Protein AF-C2EJN8-F1 (afdb_monomer)

Sequence (140 aa):
MGIMLAGAILGSKRGFLSVIIFLLLVAVGLPLMTGGRGGVAVFVGATAGYIYAYPFAAALIGYGLKKFSHSNFWLELLIVWVVGVIFIDVLGTIGLTAIAHMPFMKALISNLVFIPGDTIKALVVVLIYRRLKKMNIVEA

Solvent-accessible surface area (backbo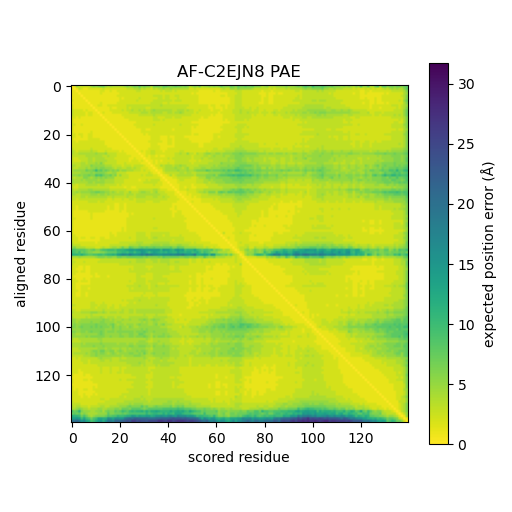ne atoms only — not comparable to full-atom values): 6907 Å² total; per-residue (Å²): 96,70,50,52,40,35,0,56,55,55,25,27,69,54,9,21,49,51,42,47,54,53,49,51,46,22,43,78,44,41,53,76,42,86,92,59,38,43,23,58,66,55,67,72,37,51,60,18,22,35,61,69,30,39,31,57,31,5,22,50,26,10,43,46,48,41,78,48,57,90,57,57,72,66,59,51,36,48,44,36,36,47,32,60,38,53,50,26,50,51,38,21,28,53,22,24,29,73,64,59,68,36,56,62,71,58,34,51,59,61,48,58,72,47,48,66,61,45,49,53,40,28,52,52,43,45,55,50,42,53,52,38,42,75,68,68,73,34,88,104

Radius of gyration: 15.3 Å; Cα contacts (8 Å, |Δi|>4): 215; chains: 1; bounding box: 42×26×40 Å

pLDDT: mean 94.16, std 5.6, range [55.5, 98.3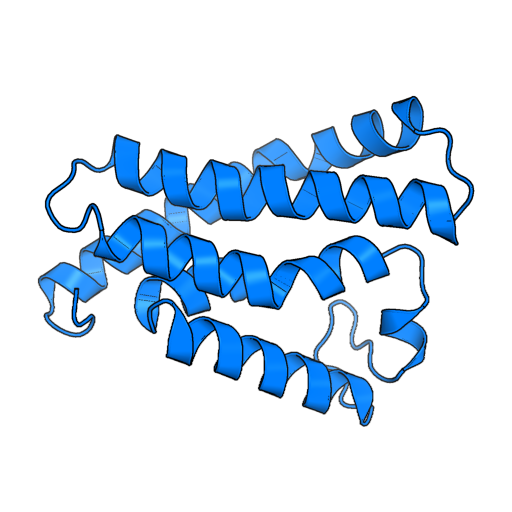8]

Mean predicted aligned error: 3.39 Å

Structure (mmCIF, N/CA/C/O backbone):
data_AF-C2EJN8-F1
#
_entry.id   AF-C2EJN8-F1
#
loop_
_atom_site.group_PDB
_atom_site.id
_atom_site.type_symbol
_atom_site.label_atom_id
_atom_site.label_alt_id
_atom_site.label_comp_id
_atom_site.label_asym_id
_atom_site.label_entity_id
_atom_site.label_seq_id
_atom_site.pdbx_PDB_ins_code
_atom_site.Cartn_x
_atom_site.Cartn_y
_atom_site.Cartn_z
_atom_site.occupancy
_atom_site.B_iso_or_equiv
_atom_site.auth_seq_id
_atom_site.auth_comp_id
_atom_site.auth_asym_id
_atom_site.auth_atom_id
_atom_site.pdbx_PDB_model_num
ATOM 1 N N . MET A 1 1 ? -4.331 4.325 -2.285 1.00 89.31 1 MET A N 1
ATOM 2 C CA . MET A 1 1 ? -5.694 4.438 -1.705 1.00 89.31 1 MET A CA 1
ATOM 3 C C . MET A 1 1 ? -6.402 3.093 -1.683 1.00 89.31 1 MET A C 1
ATOM 5 O O . MET A 1 1 ? -6.570 2.574 -0.593 1.00 89.31 1 MET A O 1
ATOM 9 N N . GLY A 1 2 ? -6.762 2.500 -2.832 1.00 94.00 2 GLY A N 1
ATOM 10 C CA . GLY A 1 2 ? -7.549 1.252 -2.871 1.00 94.00 2 GLY A CA 1
ATOM 11 C C . GLY A 1 2 ? -6.965 0.105 -2.038 1.00 94.00 2 GLY A C 1
ATOM 12 O O . GLY A 1 2 ? -7.670 -0.473 -1.224 1.00 94.00 2 GLY A O 1
ATOM 13 N N . ILE A 1 3 ? -5.656 -0.142 -2.148 1.00 97.31 3 ILE A N 1
ATOM 14 C CA . ILE A 1 3 ? -4.956 -1.185 -1.375 1.00 97.31 3 ILE A CA 1
ATOM 15 C C . ILE A 1 3 ? -5.018 -0.932 0.140 1.00 97.31 3 ILE A C 1
ATOM 17 O O . ILE A 1 3 ? -5.337 -1.831 0.915 1.00 97.31 3 ILE A O 1
ATOM 21 N N . MET A 1 4 ? -4.771 0.312 0.562 1.00 98.00 4 MET A N 1
ATOM 22 C CA . MET A 1 4 ? -4.850 0.715 1.970 1.00 98.00 4 MET A CA 1
ATOM 23 C C . MET A 1 4 ? -6.274 0.551 2.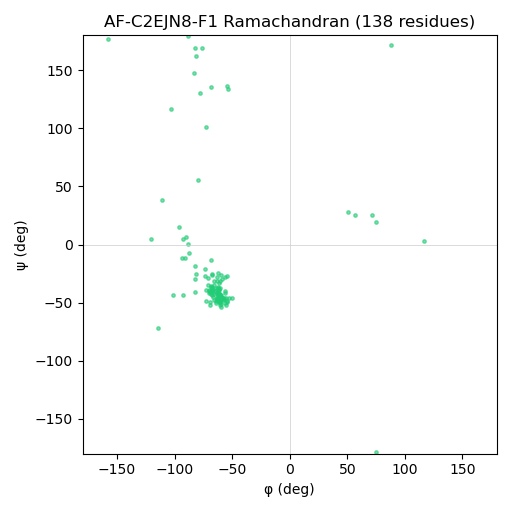523 1.00 98.00 4 MET A C 1
ATOM 25 O O . MET A 1 4 ? -6.450 0.036 3.623 1.00 98.00 4 MET A O 1
ATOM 29 N N . LEU A 1 5 ? -7.291 0.947 1.746 1.00 97.38 5 LEU A N 1
ATOM 30 C CA . LEU A 1 5 ? -8.703 0.796 2.111 1.00 97.38 5 LEU A CA 1
ATOM 31 C C . LEU A 1 5 ? -9.126 -0.673 2.172 1.00 97.38 5 LEU A C 1
ATOM 33 O O . LEU A 1 5 ? -9.834 -1.049 3.099 1.00 97.38 5 LEU A O 1
ATOM 37 N N . ALA A 1 6 ? -8.674 -1.508 1.234 1.00 97.31 6 ALA A N 1
ATOM 38 C CA . ALA A 1 6 ? -8.967 -2.938 1.243 1.00 97.31 6 ALA A CA 1
ATOM 39 C C . ALA A 1 6 ? -8.483 -3.587 2.546 1.00 97.31 6 ALA A C 1
ATOM 41 O O . ALA A 1 6 ? -9.243 -4.305 3.191 1.00 97.31 6 ALA A O 1
ATOM 42 N N . GLY A 1 7 ? -7.257 -3.273 2.977 1.00 96.81 7 GLY A N 1
ATOM 43 C CA . GLY A 1 7 ? -6.741 -3.715 4.272 1.00 96.81 7 GLY A CA 1
ATOM 44 C C . GLY A 1 7 ? -7.529 -3.152 5.455 1.00 96.81 7 GLY A C 1
ATOM 45 O O . GLY A 1 7 ? -7.914 -3.901 6.350 1.00 96.81 7 GLY A O 1
ATOM 46 N N . ALA A 1 8 ? -7.800 -1.844 5.450 1.00 96.31 8 ALA A N 1
ATOM 47 C CA . ALA A 1 8 ? -8.453 -1.166 6.567 1.00 96.31 8 ALA A CA 1
ATOM 48 C C . ALA A 1 8 ? -9.921 -1.570 6.772 1.00 96.31 8 ALA A C 1
ATOM 50 O O . ALA A 1 8 ? -10.374 -1.657 7.907 1.00 96.31 8 ALA A O 1
ATOM 51 N N . ILE A 1 9 ? -10.667 -1.815 5.692 1.00 95.75 9 ILE A N 1
ATOM 52 C CA . ILE A 1 9 ? -12.113 -2.078 5.742 1.00 95.75 9 ILE A CA 1
ATOM 53 C C . ILE A 1 9 ? -12.403 -3.577 5.824 1.00 95.75 9 ILE A C 1
ATOM 55 O O . ILE A 1 9 ? -13.270 -3.993 6.585 1.00 95.75 9 ILE A O 1
ATOM 59 N N . LEU A 1 10 ? -11.700 -4.399 5.039 1.00 95.25 10 LEU A N 1
ATOM 60 C CA . LEU A 1 10 ? -11.988 -5.834 4.947 1.00 95.25 10 LEU A CA 1
ATOM 61 C C . LEU A 1 10 ? -11.180 -6.659 5.963 1.00 95.25 10 LEU A C 1
ATOM 63 O O . LEU A 1 10 ? -11.445 -7.848 6.155 1.00 95.25 10 LEU A O 1
ATOM 67 N N . GLY A 1 11 ? -10.184 -6.049 6.608 1.00 94.62 11 GLY A N 1
ATOM 68 C CA . GLY A 1 11 ? -9.252 -6.724 7.503 1.00 94.62 11 GLY A CA 1
ATOM 69 C C . GLY A 1 11 ? -8.207 -7.559 6.756 1.00 94.62 11 GLY A C 1
ATOM 70 O O . GLY A 1 11 ? -8.168 -7.616 5.528 1.00 94.62 11 GLY A O 1
ATOM 71 N N . SER A 1 12 ? -7.338 -8.237 7.512 1.00 94.75 12 SER A N 1
ATOM 72 C CA . SER A 1 12 ? -6.120 -8.856 6.965 1.00 94.75 12 SER A CA 1
ATOM 73 C C . SER A 1 12 ? -6.392 -9.908 5.875 1.00 94.75 12 SER A C 1
ATOM 75 O O . SER A 1 12 ? -5.894 -9.791 4.756 1.00 94.75 12 SER A O 1
ATOM 77 N N . LYS A 1 13 ? -7.234 -10.913 6.167 1.00 96.00 13 LYS A N 1
ATOM 78 C CA . LYS A 1 13 ? -7.488 -12.037 5.245 1.00 96.00 13 LYS A CA 1
ATOM 79 C C . LYS A 1 13 ? -8.273 -11.609 4.004 1.00 96.00 13 LYS A C 1
ATOM 81 O O . LYS A 1 13 ? -7.858 -11.890 2.884 1.00 96.00 13 LYS A O 1
ATOM 86 N N . ARG A 1 14 ? -9.411 -10.930 4.194 1.00 96.75 14 ARG A N 1
ATOM 87 C CA . ARG A 1 14 ? -10.277 -10.517 3.077 1.00 96.75 14 ARG A CA 1
ATOM 88 C C . ARG A 1 14 ? -9.633 -9.396 2.258 1.00 96.75 14 ARG A C 1
ATOM 90 O O . ARG A 1 14 ? -9.768 -9.406 1.039 1.00 96.75 14 ARG A O 1
ATOM 97 N N . GLY A 1 15 ? -8.886 -8.489 2.892 1.00 97.25 15 GLY A N 1
ATOM 98 C CA . GLY A 1 15 ? -8.092 -7.468 2.209 1.00 97.25 15 GLY A CA 1
ATOM 99 C C . GLY A 1 15 ? -7.026 -8.084 1.302 1.00 97.25 15 GLY A C 1
ATOM 100 O O . GLY A 1 15 ? -6.987 -7.764 0.117 1.00 97.25 15 GLY A O 1
ATOM 101 N N . PHE A 1 16 ? -6.233 -9.032 1.817 1.00 98.06 16 PHE A N 1
ATOM 102 C CA . PHE A 1 16 ? -5.248 -9.776 1.021 1.00 98.06 16 PHE A CA 1
ATOM 103 C C . PHE A 1 16 ? -5.890 -10.460 -0.192 1.00 98.06 16 PHE A C 1
ATOM 105 O O . PHE A 1 16 ? -5.464 -10.236 -1.323 1.00 98.06 16 PHE A O 1
ATOM 112 N N . LEU A 1 17 ? -6.956 -11.240 0.026 1.00 98.12 17 LEU A N 1
ATOM 113 C CA . LEU A 1 17 ? -7.643 -11.962 -1.051 1.00 98.12 17 LEU A CA 1
ATOM 114 C C . LEU A 1 17 ? -8.250 -11.018 -2.094 1.00 98.12 17 LEU A C 1
ATOM 116 O O . LEU A 1 17 ? -8.146 -11.290 -3.286 1.00 98.12 17 LEU A O 1
ATOM 120 N N . SER A 1 18 ? -8.826 -9.891 -1.671 1.00 98.06 18 SER A N 1
ATOM 121 C CA . SER A 1 18 ? -9.396 -8.899 -2.593 1.00 98.06 18 SER A CA 1
ATOM 122 C C . SER A 1 18 ? -8.329 -8.308 -3.510 1.00 98.06 18 SER A C 1
ATOM 124 O O . SER A 1 18 ? -8.556 -8.157 -4.709 1.00 98.06 18 SER A O 1
ATOM 126 N N . VAL A 1 19 ? -7.144 -8.017 -2.965 1.00 98.25 19 VAL A N 1
ATOM 127 C CA . VAL A 1 19 ? -6.024 -7.515 -3.766 1.00 98.25 19 VAL A CA 1
ATOM 128 C C . VAL A 1 19 ? -5.465 -8.603 -4.683 1.00 98.25 19 VAL A C 1
ATOM 130 O O . VAL A 1 19 ? -5.168 -8.308 -5.835 1.00 98.25 19 VAL A O 1
ATOM 133 N N . ILE A 1 20 ? -5.371 -9.859 -4.234 1.00 98.25 20 ILE A N 1
ATOM 134 C CA . ILE A 1 20 ? -4.971 -10.975 -5.108 1.00 98.25 20 ILE A CA 1
ATOM 135 C C . ILE A 1 20 ? -5.942 -11.128 -6.279 1.00 98.25 20 ILE A C 1
ATOM 137 O O . ILE A 1 20 ? -5.497 -11.198 -7.419 1.00 98.25 20 ILE A O 1
ATOM 141 N N . ILE A 1 21 ? -7.254 -11.118 -6.028 1.00 98.12 21 ILE A N 1
ATOM 142 C CA . ILE A 1 21 ? -8.268 -11.195 -7.088 1.00 98.12 21 ILE A CA 1
ATOM 143 C C . ILE A 1 21 ? -8.110 -10.022 -8.060 1.00 98.12 21 ILE A C 1
ATOM 145 O O . ILE A 1 21 ? -8.076 -10.234 -9.269 1.00 98.12 21 ILE A O 1
ATOM 149 N N . PHE A 1 22 ? -7.937 -8.799 -7.550 1.00 98.00 22 PHE A N 1
ATOM 150 C CA . PHE A 1 22 ? -7.655 -7.627 -8.379 1.00 98.00 22 PHE A CA 1
ATOM 151 C C . PHE A 1 22 ? -6.423 -7.834 -9.277 1.00 98.00 22 PHE A C 1
ATOM 153 O O . PHE A 1 22 ? -6.488 -7.570 -10.476 1.00 98.00 22 PHE A O 1
ATOM 160 N N . LEU A 1 23 ? -5.321 -8.356 -8.735 1.00 97.44 23 LEU A N 1
ATOM 161 C CA . LEU A 1 23 ? -4.109 -8.616 -9.512 1.00 97.44 23 LEU A CA 1
ATOM 162 C C . LEU A 1 23 ? -4.288 -9.749 -10.530 1.00 97.44 23 LEU A C 1
ATOM 164 O O . LEU A 1 23 ? -3.772 -9.641 -11.637 1.00 97.44 23 LEU A O 1
ATOM 168 N N . LEU A 1 24 ? -5.050 -10.797 -10.216 1.00 97.81 24 LEU A N 1
ATOM 169 C CA . LEU A 1 24 ? -5.374 -11.854 -11.180 1.00 97.81 24 LEU A CA 1
ATOM 170 C C . LEU A 1 24 ? -6.193 -11.309 -12.356 1.00 97.81 24 LEU A C 1
ATOM 172 O O . LEU A 1 24 ? -5.903 -11.628 -13.506 1.00 97.81 24 LEU A O 1
ATOM 176 N N . LEU A 1 25 ? -7.162 -10.432 -12.086 1.00 97.62 25 LEU A N 1
ATOM 177 C CA . LEU A 1 25 ? -7.939 -9.748 -13.123 1.00 97.62 25 LEU A CA 1
ATOM 178 C C . LEU A 1 25 ? -7.042 -8.888 -14.026 1.00 97.62 25 LEU A C 1
ATOM 180 O O . LEU A 1 25 ? -7.166 -8.941 -15.251 1.00 97.62 25 LEU A O 1
ATOM 184 N N . VAL A 1 26 ? -6.092 -8.154 -13.436 1.00 97.19 26 VAL A N 1
ATOM 185 C CA . VAL A 1 26 ? -5.062 -7.426 -14.194 1.00 97.19 26 VAL A CA 1
ATOM 186 C C . VAL A 1 26 ? -4.227 -8.395 -15.032 1.00 97.19 26 VAL A C 1
ATOM 188 O O . VAL A 1 26 ? -4.016 -8.132 -16.212 1.00 97.19 26 VAL A O 1
ATOM 191 N N . ALA A 1 27 ? -3.781 -9.523 -14.473 1.00 96.38 27 ALA A N 1
ATOM 192 C CA . ALA A 1 27 ? -2.932 -10.496 -15.164 1.00 96.38 27 ALA A CA 1
ATOM 193 C C . ALA A 1 27 ? -3.610 -11.121 -16.395 1.00 96.38 27 ALA A C 1
ATOM 195 O O . ALA A 1 27 ? -2.949 -11.298 -17.417 1.00 96.38 27 ALA A O 1
ATOM 196 N N . VAL A 1 28 ? -4.923 -11.372 -16.328 1.00 97.06 28 VAL A N 1
ATOM 197 C CA . VAL A 1 28 ? -5.739 -11.872 -17.455 1.00 97.06 28 VAL A CA 1
ATOM 198 C C . VAL A 1 28 ? -5.903 -10.828 -18.572 1.00 97.06 28 VAL A C 1
ATOM 200 O O . VAL A 1 28 ? -6.285 -11.173 -19.686 1.00 97.06 28 VAL A O 1
ATOM 203 N N . GLY A 1 29 ? -5.556 -9.561 -18.323 1.00 94.62 29 GLY A N 1
ATOM 204 C CA . GLY A 1 29 ? -5.526 -8.515 -19.349 1.00 94.62 29 GLY A CA 1
ATOM 205 C C . GLY A 1 29 ? -6.508 -7.374 -19.126 1.00 94.62 29 GLY A C 1
ATOM 206 O O . GLY A 1 29 ? -6.571 -6.473 -19.960 1.00 94.62 29 GLY A O 1
ATOM 207 N N . LEU A 1 30 ? -7.263 -7.368 -18.021 1.00 96.00 30 LEU A N 1
ATOM 208 C CA . LEU A 1 30 ? -8.211 -6.286 -17.768 1.00 96.00 30 LEU A CA 1
ATOM 209 C C . LEU A 1 30 ? -7.468 -4.965 -17.488 1.00 96.00 30 LEU A C 1
ATOM 211 O O . LEU A 1 30 ? -6.514 -4.956 -16.701 1.00 96.00 30 LEU A O 1
ATOM 215 N N . PRO A 1 31 ? -7.905 -3.838 -18.084 1.00 94.81 31 PRO A N 1
ATOM 216 C CA . PRO A 1 31 ? -7.224 -2.545 -18.002 1.00 94.81 31 PRO A CA 1
ATOM 217 C C . PRO A 1 31 ? -7.508 -1.820 -16.672 1.00 94.81 31 PRO A C 1
ATOM 219 O O . PRO A 1 31 ? -8.009 -0.698 -16.652 1.00 94.81 31 PRO A O 1
ATOM 222 N N . LEU A 1 32 ? -7.233 -2.477 -15.541 1.00 94.62 32 LEU A N 1
ATOM 223 C CA . LEU A 1 32 ? -7.564 -1.981 -14.197 1.00 94.62 32 LEU A CA 1
ATOM 224 C C . LEU A 1 32 ? -6.420 -1.204 -13.531 1.00 94.62 32 LEU A C 1
ATOM 226 O O . LEU A 1 32 ? -6.628 -0.571 -12.494 1.00 94.62 32 LEU A O 1
ATOM 230 N N . MET A 1 33 ? -5.210 -1.253 -14.094 1.00 93.06 33 MET A N 1
ATOM 231 C CA . MET A 1 33 ? -4.087 -0.457 -13.602 1.00 93.06 33 MET A CA 1
ATOM 232 C C . MET A 1 33 ? -4.155 0.974 -14.137 1.00 93.06 33 MET A C 1
ATOM 234 O O . MET A 1 33 ? -4.838 1.280 -15.118 1.00 93.06 33 MET A O 1
ATOM 238 N N . THR A 1 34 ? -3.415 1.874 -13.492 1.00 88.56 34 THR A N 1
ATOM 239 C CA . THR A 1 34 ? -3.341 3.282 -13.890 1.00 88.56 34 THR A CA 1
ATOM 240 C C . THR A 1 34 ? -2.937 3.432 -15.360 1.00 88.56 34 THR A C 1
ATOM 242 O O . THR A 1 34 ? -2.050 2.737 -15.860 1.00 88.56 34 THR A O 1
ATOM 245 N N . GLY A 1 35 ? -3.622 4.336 -16.066 1.00 90.06 35 GLY A N 1
ATOM 246 C CA . GLY A 1 35 ? -3.433 4.536 -17.505 1.00 90.06 35 GLY A CA 1
ATOM 247 C C . GLY A 1 35 ? -4.044 3.440 -18.386 1.00 90.06 35 GLY A C 1
ATOM 248 O O . GLY A 1 35 ? -3.621 3.296 -19.526 1.00 90.06 35 GLY A O 1
ATOM 249 N N . GLY A 1 36 ? -4.993 2.649 -17.868 1.00 90.56 36 GLY A N 1
ATOM 250 C CA . GLY A 1 36 ? -5.672 1.597 -18.635 1.00 90.56 36 GLY A CA 1
ATOM 251 C C . GLY A 1 36 ? -4.778 0.393 -18.935 1.00 90.56 36 GLY A C 1
ATOM 252 O O . GLY A 1 36 ? -4.978 -0.303 -19.926 1.00 90.56 36 GLY A O 1
ATOM 253 N N . ARG A 1 37 ? -3.756 0.160 -18.105 1.00 91.12 37 ARG A N 1
ATOM 254 C CA . ARG A 1 37 ? -2.795 -0.931 -18.301 1.00 91.12 37 ARG A CA 1
ATOM 255 C C . ARG A 1 37 ? -3.343 -2.247 -17.743 1.00 91.12 37 ARG A C 1
ATOM 257 O O . ARG A 1 37 ? -4.039 -2.266 -16.728 1.00 91.12 37 ARG A O 1
ATOM 264 N N . GLY A 1 38 ? -2.974 -3.346 -18.388 1.00 92.50 38 GLY A N 1
ATOM 265 C CA . GLY A 1 38 ? -3.319 -4.708 -17.996 1.00 92.50 38 GLY A CA 1
ATOM 266 C C . GLY A 1 38 ? -2.334 -5.719 -18.582 1.00 92.50 38 GLY A C 1
ATOM 267 O O . GLY A 1 38 ? -1.426 -5.357 -19.333 1.00 92.50 38 GLY A O 1
ATOM 268 N N . GLY A 1 39 ? -2.520 -6.984 -18.229 1.00 94.75 39 GLY A N 1
ATOM 269 C CA . GLY A 1 39 ? -1.742 -8.118 -18.713 1.00 94.75 39 GLY A CA 1
ATOM 270 C C . GLY A 1 39 ? -0.482 -8.409 -17.900 1.00 94.75 39 GLY A C 1
ATOM 271 O O . GLY A 1 39 ? -0.050 -7.638 -17.038 1.00 94.75 39 GLY A O 1
ATOM 272 N N . VAL A 1 40 ? 0.142 -9.543 -18.218 1.00 94.06 40 VAL A N 1
ATOM 273 C CA . VAL A 1 40 ? 1.337 -10.062 -17.530 1.00 94.06 40 VAL A CA 1
ATOM 274 C C . VAL A 1 40 ? 2.518 -9.084 -17.588 1.00 94.06 40 VAL A C 1
ATOM 276 O O . VAL A 1 40 ? 3.297 -9.002 -16.643 1.00 94.06 40 VAL A O 1
ATOM 279 N N . ALA A 1 41 ? 2.612 -8.265 -18.641 1.00 91.56 41 ALA A N 1
ATOM 280 C CA . ALA A 1 41 ? 3.666 -7.260 -18.799 1.00 91.56 41 ALA A CA 1
ATOM 281 C C . ALA A 1 41 ? 3.753 -6.270 -17.619 1.00 91.56 41 ALA A C 1
ATOM 283 O O . ALA A 1 41 ? 4.828 -5.759 -17.307 1.00 91.56 41 ALA A O 1
ATOM 284 N N . VAL A 1 42 ? 2.638 -6.012 -16.927 1.00 92.81 42 VAL A N 1
ATOM 285 C CA . VAL A 1 42 ? 2.601 -5.113 -15.764 1.00 92.81 42 VAL A CA 1
ATOM 286 C C . VAL A 1 42 ? 3.375 -5.693 -14.566 1.00 92.81 42 VAL A C 1
ATOM 288 O O . VAL A 1 42 ? 3.934 -4.938 -13.773 1.00 92.81 42 VAL A O 1
ATOM 291 N N . PHE A 1 43 ? 3.491 -7.019 -14.483 1.00 94.25 43 PHE A N 1
ATOM 292 C CA . PHE A 1 43 ? 4.153 -7.755 -13.399 1.00 94.25 43 PHE A CA 1
ATOM 293 C C . PHE A 1 43 ? 5.660 -7.956 -13.600 1.00 94.25 43 PHE A C 1
ATOM 295 O O . PHE A 1 43 ? 6.346 -8.426 -12.694 1.00 94.25 43 PHE A O 1
ATOM 302 N N . VAL A 1 44 ? 6.186 -7.597 -14.770 1.00 92.88 44 VAL A N 1
ATOM 303 C CA . VAL A 1 44 ? 7.617 -7.717 -15.104 1.00 92.88 44 VAL A CA 1
ATOM 304 C C . VAL A 1 44 ? 8.258 -6.371 -15.454 1.00 92.88 44 VAL A C 1
ATOM 306 O O . VAL A 1 44 ? 9.421 -6.316 -15.835 1.00 92.88 44 VAL A O 1
ATOM 309 N N . GLY A 1 45 ? 7.509 -5.271 -15.331 1.00 90.56 45 GLY A N 1
ATOM 310 C CA . GLY A 1 45 ? 8.007 -3.918 -15.578 1.00 90.56 45 GLY A CA 1
ATOM 311 C C . GLY A 1 45 ? 8.632 -3.253 -14.347 1.00 90.56 45 GLY A C 1
ATOM 312 O O . GLY A 1 45 ? 8.608 -3.783 -13.240 1.00 90.56 45 GLY A O 1
ATOM 313 N N . ALA A 1 46 ? 9.115 -2.021 -14.526 1.00 89.31 46 ALA A N 1
ATOM 314 C CA . ALA A 1 46 ? 9.738 -1.212 -13.469 1.00 89.31 46 ALA A CA 1
ATOM 315 C C . ALA A 1 46 ? 8.857 -1.033 -12.209 1.00 89.31 46 ALA A C 1
ATOM 317 O O . ALA A 1 46 ? 9.364 -0.870 -11.104 1.00 89.31 46 ALA A O 1
ATOM 318 N N . THR A 1 47 ? 7.530 -1.098 -12.359 1.00 90.88 47 THR A N 1
ATOM 319 C CA . THR A 1 47 ? 6.560 -0.953 -11.262 1.00 90.88 47 THR A CA 1
ATOM 320 C C . THR A 1 47 ? 6.216 -2.265 -10.551 1.00 90.88 47 THR A C 1
ATOM 322 O O . THR A 1 47 ? 5.398 -2.261 -9.631 1.00 90.88 47 THR A O 1
ATOM 325 N N . ALA A 1 48 ? 6.799 -3.395 -10.960 1.00 93.50 48 ALA A N 1
ATOM 326 C CA . ALA A 1 48 ? 6.436 -4.711 -10.441 1.00 93.50 48 ALA A CA 1
ATOM 327 C C . ALA A 1 48 ? 6.660 -4.839 -8.926 1.00 93.50 48 ALA A C 1
ATOM 329 O O . ALA A 1 48 ? 5.823 -5.414 -8.235 1.00 93.50 48 ALA A O 1
ATOM 330 N N . GLY A 1 49 ? 7.729 -4.233 -8.392 1.00 94.12 49 GLY A N 1
ATOM 331 C CA . GLY A 1 49 ? 8.020 -4.247 -6.952 1.00 94.12 49 GLY A CA 1
ATOM 332 C C . GLY A 1 49 ? 6.871 -3.703 -6.095 1.00 94.12 49 GLY A C 1
ATOM 333 O O . GLY A 1 49 ? 6.503 -4.313 -5.093 1.00 94.12 49 GLY A O 1
ATOM 334 N N . TYR A 1 50 ? 6.228 -2.617 -6.536 1.00 95.69 50 TYR A N 1
ATOM 335 C CA . TYR A 1 50 ? 5.058 -2.050 -5.856 1.00 95.69 50 TYR A CA 1
ATOM 336 C C . TYR A 1 50 ? 3.859 -2.996 -5.951 1.00 95.69 50 TYR A C 1
ATOM 338 O O . TYR A 1 50 ? 3.168 -3.232 -4.966 1.00 95.69 50 TYR A O 1
ATOM 346 N N . ILE A 1 51 ? 3.628 -3.571 -7.133 1.00 96.44 51 ILE A N 1
ATOM 347 C CA . ILE A 1 51 ? 2.492 -4.460 -7.398 1.00 96.44 51 ILE A CA 1
ATOM 348 C C . ILE A 1 51 ? 2.553 -5.703 -6.509 1.00 96.44 51 ILE A C 1
ATOM 350 O O . ILE A 1 51 ? 1.555 -6.067 -5.888 1.00 96.44 51 ILE A O 1
ATOM 354 N N . TYR A 1 52 ? 3.730 -6.317 -6.393 1.00 96.75 52 TYR A N 1
ATOM 355 C CA . TYR A 1 52 ? 3.930 -7.469 -5.519 1.00 96.75 52 TYR A CA 1
ATOM 356 C C . TYR A 1 52 ? 3.810 -7.116 -4.032 1.00 96.75 52 TYR A C 1
ATOM 358 O O . TYR A 1 52 ? 3.427 -7.974 -3.241 1.00 96.75 52 TYR A O 1
ATOM 366 N N . ALA A 1 53 ? 4.061 -5.862 -3.642 1.00 97.75 53 ALA A N 1
ATOM 367 C CA . ALA A 1 53 ? 3.856 -5.397 -2.271 1.00 97.75 53 ALA A CA 1
ATOM 368 C C . ALA A 1 53 ? 2.372 -5.277 -1.888 1.00 97.75 53 ALA A C 1
ATOM 370 O O . ALA A 1 53 ? 2.027 -5.423 -0.713 1.00 97.75 53 ALA A O 1
ATOM 371 N N . TYR A 1 54 ? 1.480 -5.011 -2.850 1.00 98.00 54 TYR A N 1
ATOM 372 C CA . TYR A 1 54 ? 0.092 -4.635 -2.568 1.00 98.00 54 TYR A CA 1
ATOM 373 C C . TYR A 1 54 ? -0.700 -5.650 -1.728 1.00 98.00 54 TYR A C 1
ATOM 375 O O . TYR A 1 54 ? -1.337 -5.219 -0.760 1.00 98.00 54 TYR A O 1
ATOM 383 N N . PRO A 1 55 ? -0.685 -6.969 -2.014 1.00 98.25 55 PRO A N 1
ATOM 384 C CA . PRO A 1 55 ? -1.442 -7.930 -1.212 1.00 98.25 55 PRO A CA 1
ATOM 385 C C . PRO A 1 55 ? -0.977 -7.945 0.244 1.00 98.25 55 PRO A C 1
ATOM 387 O O . PRO A 1 55 ? -1.793 -7.899 1.167 1.00 98.25 55 PRO A O 1
ATOM 390 N N . PHE A 1 56 ? 0.341 -7.946 0.454 1.00 98.38 56 PHE A N 1
ATOM 391 C CA . PHE A 1 56 ? 0.942 -7.958 1.785 1.00 98.38 56 PHE A CA 1
ATOM 392 C C . PHE A 1 56 ? 0.673 -6.660 2.538 1.00 98.38 56 PHE A C 1
ATOM 394 O O . PHE A 1 56 ? 0.344 -6.707 3.720 1.00 98.38 56 PHE A O 1
ATOM 401 N N . ALA A 1 57 ? 0.720 -5.514 1.856 1.00 98.31 57 ALA A N 1
ATOM 402 C CA . ALA A 1 57 ? 0.381 -4.231 2.456 1.00 98.31 57 ALA A CA 1
ATOM 403 C C . ALA A 1 57 ? -1.072 -4.211 2.959 1.00 98.31 57 ALA A C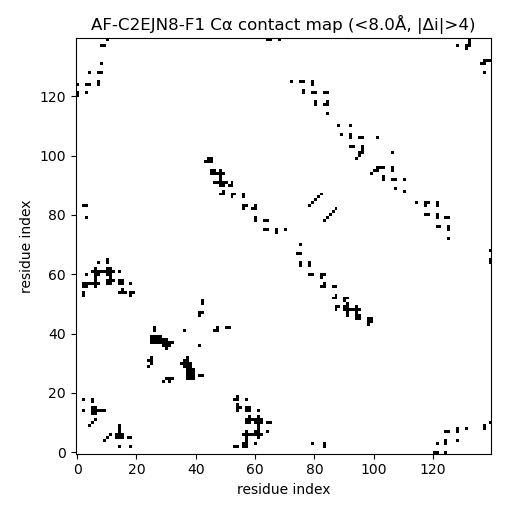 1
ATOM 405 O O . ALA A 1 57 ? -1.325 -3.814 4.095 1.00 98.31 57 ALA A O 1
ATOM 406 N N . ALA A 1 58 ? -2.027 -4.714 2.168 1.00 98.38 58 ALA A N 1
ATOM 407 C CA . ALA A 1 58 ? -3.417 -4.837 2.609 1.00 98.38 58 ALA A CA 1
ATOM 408 C C . ALA A 1 58 ? -3.555 -5.770 3.828 1.00 98.38 58 ALA A C 1
ATOM 410 O O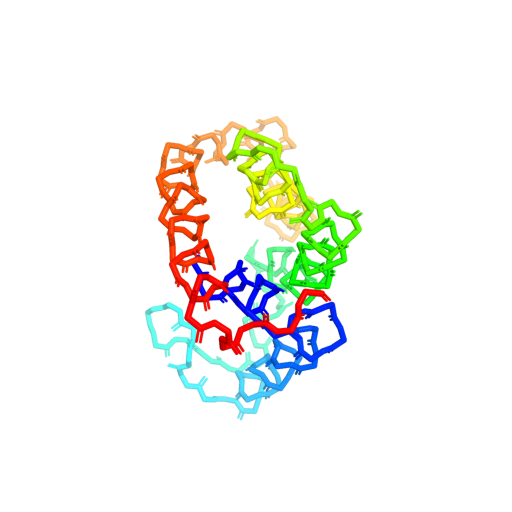 . ALA A 1 58 ? -4.224 -5.421 4.804 1.00 98.38 58 ALA A O 1
ATOM 411 N N . ALA A 1 59 ? -2.878 -6.922 3.814 1.00 98.06 59 ALA A N 1
ATOM 412 C CA . ALA A 1 59 ? -2.878 -7.859 4.937 1.00 98.06 59 ALA A CA 1
ATOM 413 C C . ALA A 1 59 ? -2.315 -7.235 6.226 1.00 98.06 59 ALA A C 1
ATOM 415 O O . ALA A 1 59 ? -2.912 -7.388 7.295 1.00 98.06 59 ALA A O 1
ATOM 416 N N . LEU A 1 60 ? -1.180 -6.541 6.127 1.00 98.38 60 LEU A N 1
ATOM 417 C CA . LEU A 1 60 ? -0.472 -5.928 7.249 1.00 98.38 60 LEU A CA 1
ATOM 418 C C . LEU A 1 60 ? -1.236 -4.728 7.824 1.00 98.38 60 LEU A C 1
ATOM 420 O O . LEU A 1 60 ? -1.339 -4.618 9.045 1.00 98.38 60 LEU A O 1
ATOM 424 N N . ILE A 1 61 ? -1.840 -3.884 6.977 1.00 98.00 61 ILE A N 1
ATOM 425 C CA . ILE A 1 61 ? -2.716 -2.787 7.424 1.00 98.00 61 ILE A CA 1
ATOM 426 C C . ILE A 1 61 ? -3.899 -3.352 8.208 1.00 98.00 61 ILE A C 1
ATOM 428 O O . ILE A 1 61 ? -4.146 -2.935 9.338 1.00 98.00 61 ILE A O 1
ATOM 432 N N . GLY A 1 62 ? -4.602 -4.333 7.636 1.00 96.88 62 GLY A N 1
ATOM 433 C CA . GLY A 1 62 ? -5.758 -4.939 8.290 1.00 96.88 62 GLY A CA 1
ATOM 434 C C . GLY A 1 62 ? -5.397 -5.640 9.600 1.00 96.88 62 GLY A C 1
ATOM 435 O O . GLY A 1 62 ? -6.143 -5.556 10.570 1.00 96.88 62 GLY A O 1
ATOM 436 N N . TYR A 1 63 ? -4.238 -6.302 9.660 1.00 97.00 63 TYR A N 1
ATOM 437 C CA . TYR A 1 63 ? -3.740 -6.917 10.892 1.00 97.00 63 TYR A CA 1
ATOM 438 C C . TYR A 1 63 ? -3.410 -5.870 11.962 1.00 97.00 63 TYR A C 1
ATOM 440 O O . TYR A 1 63 ? -3.843 -6.007 13.106 1.00 97.00 63 TYR A O 1
ATOM 448 N N . GLY A 1 64 ? -2.682 -4.812 11.594 1.00 96.69 64 GLY A N 1
ATOM 449 C CA . GLY A 1 64 ? -2.308 -3.743 12.516 1.00 96.69 64 GLY A CA 1
ATOM 450 C C . GLY A 1 64 ? -3.529 -3.024 13.087 1.00 96.69 64 GLY A C 1
ATOM 451 O O . GLY A 1 64 ? -3.661 -2.914 14.303 1.00 96.69 64 GLY A O 1
ATOM 452 N N . LEU A 1 65 ? -4.464 -2.603 12.233 1.00 95.81 65 LEU A N 1
ATOM 453 C CA . LEU A 1 65 ? -5.667 -1.884 12.668 1.00 95.81 65 LEU A CA 1
ATOM 454 C C . LEU A 1 65 ? -6.608 -2.740 13.526 1.00 95.81 65 LEU A C 1
ATOM 456 O O . LEU A 1 65 ? -7.255 -2.207 14.426 1.00 95.81 65 LEU A O 1
ATOM 460 N N . LYS A 1 66 ? -6.649 -4.057 13.294 1.00 93.81 66 LYS A N 1
ATOM 461 C CA . LYS A 1 66 ? -7.364 -5.010 14.149 1.00 93.81 66 LYS A CA 1
ATOM 462 C C . LYS A 1 66 ? -6.695 -5.173 15.513 1.00 93.81 66 LYS A C 1
ATOM 464 O O . LYS A 1 66 ? -7.348 -5.065 16.546 1.00 93.81 66 LYS A O 1
ATOM 469 N N . LYS A 1 67 ? -5.380 -5.409 15.531 1.00 92.81 67 LYS A N 1
ATOM 470 C CA . LYS A 1 67 ? -4.615 -5.600 16.774 1.00 92.81 67 LYS A CA 1
ATOM 471 C C . LYS A 1 67 ? -4.668 -4.365 17.679 1.00 92.81 67 LYS A C 1
ATOM 473 O O . LYS A 1 67 ? -4.685 -4.500 18.897 1.00 92.81 67 LYS A O 1
ATOM 478 N N . PHE A 1 68 ? -4.725 -3.182 17.076 1.00 90.31 68 PHE A N 1
ATOM 479 C CA . PHE A 1 68 ? -4.759 -1.884 17.746 1.00 90.31 68 PHE A CA 1
ATOM 480 C C . PHE A 1 68 ? -6.122 -1.193 17.589 1.00 90.31 68 PHE A C 1
ATOM 482 O O . PHE A 1 68 ? -6.220 0.020 17.412 1.00 90.31 68 PHE A O 1
ATOM 489 N N . SER A 1 69 ? -7.204 -1.971 17.644 1.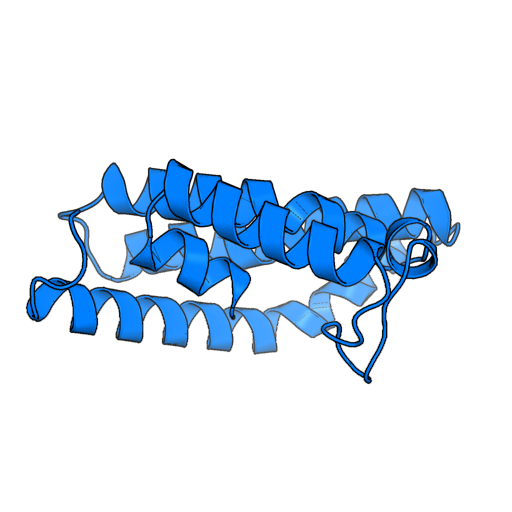00 80.00 69 SER A N 1
ATOM 490 C CA . SER A 1 69 ? -8.559 -1.500 17.351 1.00 80.00 69 SER A CA 1
ATOM 491 C C . SER A 1 69 ? -9.043 -0.367 18.269 1.00 80.00 69 SER A C 1
ATOM 493 O O . SER A 1 69 ? -9.807 0.488 17.825 1.00 80.00 69 SER A O 1
ATOM 495 N N . HIS A 1 70 ? -8.607 -0.307 19.525 1.00 80.81 70 HIS A N 1
ATOM 496 C CA . HIS A 1 70 ? -9.011 0.739 20.478 1.00 80.81 70 HIS A CA 1
ATOM 497 C C . HIS A 1 70 ? -8.015 1.903 20.576 1.00 80.81 70 HIS A C 1
ATOM 499 O O . HIS A 1 70 ? -8.059 2.689 21.521 1.00 80.81 70 HIS A O 1
ATOM 505 N N . SER A 1 71 ? -7.094 2.017 19.622 1.00 81.38 71 SER A N 1
ATOM 506 C CA . SER A 1 71 ? -6.034 3.016 19.668 1.00 81.38 71 SER A CA 1
ATOM 507 C C . SER A 1 71 ? -6.473 4.398 19.167 1.00 81.38 71 SER A C 1
ATOM 509 O O . SER A 1 71 ? -7.562 4.612 18.628 1.00 81.38 71 SER A O 1
ATOM 511 N N . ASN A 1 72 ? -5.619 5.394 19.401 1.00 93.12 72 ASN A N 1
ATOM 512 C CA . ASN A 1 72 ? -5.864 6.764 18.964 1.00 93.12 72 ASN A CA 1
ATOM 513 C C . ASN A 1 72 ? -5.623 6.934 17.450 1.00 93.12 72 ASN A C 1
ATOM 515 O O . ASN A 1 72 ? -5.087 6.060 16.771 1.00 93.12 72 ASN A O 1
ATOM 519 N N . PHE A 1 73 ? -6.038 8.089 16.923 1.00 95.25 73 PHE A N 1
ATOM 520 C CA . PHE A 1 73 ? -5.945 8.404 15.492 1.00 95.25 73 PHE A CA 1
ATOM 521 C C . PHE A 1 73 ? -4.516 8.287 14.966 1.00 95.25 73 PHE A C 1
ATOM 523 O O . PHE A 1 73 ? -4.287 7.772 13.876 1.00 95.25 73 PHE A O 1
ATOM 530 N N . TRP A 1 74 ? -3.559 8.738 15.772 1.00 96.12 74 TRP A N 1
ATOM 531 C CA . TRP A 1 74 ? -2.156 8.798 15.402 1.00 96.12 74 TRP A CA 1
ATOM 532 C C . TRP A 1 74 ? -1.529 7.420 15.220 1.00 96.12 74 TRP A C 1
ATOM 534 O O . TRP A 1 74 ? -0.767 7.239 14.277 1.00 96.12 74 TRP A O 1
ATOM 544 N N . LEU A 1 75 ? -1.875 6.436 16.057 1.00 96.38 75 LEU A N 1
ATOM 545 C CA . LEU A 1 75 ? -1.357 5.079 15.890 1.00 96.38 75 LEU A CA 1
ATOM 546 C C . LEU A 1 75 ? -1.940 4.402 14.643 1.00 96.38 75 LEU A C 1
ATOM 548 O O . LEU A 1 75 ? -1.208 3.752 13.903 1.00 96.38 75 LEU A O 1
ATOM 552 N N . GLU A 1 76 ? -3.234 4.584 14.368 1.00 96.75 76 GLU A N 1
ATOM 553 C CA . GLU A 1 76 ? -3.853 4.068 13.139 1.00 96.75 76 GLU A CA 1
ATOM 554 C C . GLU A 1 76 ? -3.227 4.693 11.889 1.00 96.75 76 GLU A C 1
ATOM 556 O O . GLU A 1 76 ? -2.909 3.983 10.934 1.00 96.75 76 GLU A O 1
ATOM 561 N N . LEU A 1 77 ? -2.992 6.010 11.917 1.00 97.94 77 LEU A N 1
ATOM 562 C CA . LEU A 1 77 ? -2.278 6.718 10.860 1.00 97.94 77 LEU A CA 1
ATOM 563 C C . LEU A 1 77 ? -0.862 6.198 10.692 1.00 97.94 77 LEU A C 1
ATOM 565 O O . LEU A 1 77 ? -0.464 5.938 9.564 1.00 97.94 77 LEU A O 1
ATOM 569 N N . LEU A 1 78 ? -0.129 5.992 11.783 1.00 98.00 78 LEU A N 1
ATOM 570 C CA . LEU A 1 78 ? 1.219 5.444 11.730 1.00 98.00 78 LEU A CA 1
ATOM 57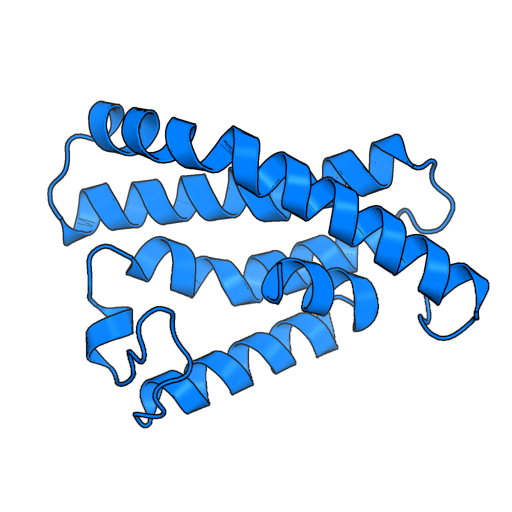1 C C . LEU A 1 78 ? 1.228 4.054 11.083 1.00 98.00 78 LEU A C 1
ATOM 573 O O . LEU A 1 78 ? 2.043 3.804 10.203 1.00 98.00 78 LEU A O 1
ATOM 577 N N . ILE A 1 79 ? 0.298 3.169 11.456 1.00 97.88 79 ILE A N 1
ATOM 578 C CA . ILE A 1 79 ? 0.174 1.825 10.870 1.00 97.88 79 ILE A CA 1
ATOM 579 C C . ILE A 1 79 ? -0.097 1.914 9.364 1.00 97.88 79 ILE A C 1
ATOM 581 O O . ILE A 1 79 ? 0.612 1.296 8.568 1.00 97.88 79 ILE A O 1
ATOM 585 N N . VAL A 1 80 ? -1.108 2.691 8.964 1.00 97.94 80 VAL A N 1
ATOM 586 C CA . VAL A 1 80 ? -1.480 2.844 7.549 1.00 97.94 80 VAL A CA 1
ATOM 587 C C . VAL A 1 80 ? -0.361 3.512 6.757 1.00 97.94 80 VAL A C 1
ATOM 589 O O . VAL A 1 80 ? -0.120 3.128 5.618 1.00 97.94 80 VAL A O 1
ATOM 592 N N . TRP A 1 81 ? 0.337 4.482 7.341 1.00 98.31 81 TRP A N 1
ATOM 593 C CA . TRP A 1 81 ? 1.408 5.213 6.678 1.00 98.31 81 TRP A CA 1
ATOM 594 C C . TRP A 1 81 ? 2.665 4.356 6.514 1.00 98.31 81 TRP A C 1
ATOM 596 O O . TRP A 1 81 ? 3.180 4.220 5.410 1.00 98.31 81 TRP A O 1
ATOM 606 N N . VAL A 1 82 ? 3.124 3.690 7.574 1.00 98.31 82 VAL A N 1
ATOM 607 C CA . VAL A 1 82 ? 4.307 2.821 7.508 1.00 98.31 82 VAL A CA 1
ATOM 608 C C . VAL A 1 82 ? 4.085 1.678 6.518 1.00 98.31 82 VAL A C 1
ATOM 610 O O . VAL A 1 82 ? 4.947 1.401 5.689 1.00 98.31 82 VAL A O 1
ATOM 613 N N . VAL A 1 83 ? 2.925 1.022 6.554 1.00 98.00 83 VAL A N 1
ATOM 614 C CA . VAL A 1 83 ? 2.671 -0.132 5.681 1.00 98.00 83 VAL A CA 1
ATOM 615 C C . VAL A 1 83 ? 2.224 0.288 4.279 1.00 98.00 83 VAL A C 1
ATOM 617 O O . VAL A 1 83 ? 2.611 -0.315 3.284 1.00 98.00 83 VAL A O 1
ATOM 620 N N . GLY A 1 84 ? 1.375 1.304 4.174 1.00 96.31 84 GLY A N 1
ATOM 621 C CA . GLY A 1 84 ? 0.813 1.744 2.903 1.00 96.31 84 GLY A CA 1
ATOM 622 C C . GLY A 1 84 ? 1.726 2.669 2.102 1.00 96.31 84 GLY A C 1
ATOM 623 O O . GLY A 1 84 ? 1.487 2.824 0.910 1.00 96.31 84 GLY A O 1
ATOM 624 N N . VAL A 1 85 ? 2.729 3.281 2.732 1.00 97.12 85 VAL A N 1
ATOM 625 C CA . VAL A 1 85 ? 3.693 4.175 2.073 1.00 97.12 85 VAL A CA 1
ATOM 626 C C . VAL A 1 85 ? 5.071 3.535 2.120 1.00 97.12 85 VAL A C 1
ATOM 628 O O . VAL A 1 85 ? 5.515 2.972 1.126 1.00 97.12 85 VAL A O 1
ATOM 631 N N . ILE A 1 86 ? 5.704 3.493 3.297 1.00 97.12 86 ILE A N 1
ATOM 632 C CA . ILE A 1 86 ? 7.110 3.079 3.417 1.00 97.12 86 ILE A CA 1
ATOM 633 C C . ILE A 1 86 ? 7.337 1.647 2.931 1.00 97.12 86 ILE A C 1
ATOM 635 O O . ILE A 1 86 ? 8.231 1.405 2.128 1.00 97.12 86 ILE A O 1
ATOM 639 N N . PHE A 1 87 ? 6.534 0.685 3.381 1.00 97.62 87 PHE A N 1
ATOM 640 C CA . PHE A 1 87 ? 6.705 -0.714 2.983 1.00 97.62 87 PHE A CA 1
ATOM 641 C C . PHE A 1 87 ? 6.505 -0.923 1.473 1.00 97.62 87 PHE A C 1
ATOM 643 O O . PHE A 1 87 ? 7.282 -1.645 0.846 1.00 97.62 87 PHE A O 1
ATOM 650 N N . ILE A 1 88 ? 5.502 -0.266 0.881 1.00 97.50 88 ILE A N 1
ATOM 651 C CA . ILE A 1 88 ? 5.249 -0.336 -0.564 1.00 97.50 88 ILE A CA 1
ATOM 652 C C . ILE A 1 88 ? 6.396 0.319 -1.344 1.00 97.50 88 ILE A C 1
ATOM 654 O O . ILE A 1 88 ? 6.893 -0.282 -2.296 1.00 97.50 88 ILE A O 1
ATOM 658 N N . ASP A 1 89 ? 6.858 1.496 -0.926 1.00 95.31 89 ASP A N 1
ATOM 659 C CA . ASP A 1 89 ? 7.926 2.239 -1.600 1.00 95.31 89 ASP A CA 1
ATOM 660 C C . ASP A 1 89 ? 9.279 1.538 -1.495 1.00 95.31 89 ASP A C 1
ATOM 662 O O . ASP A 1 89 ? 10.050 1.531 -2.455 1.00 95.31 89 ASP A O 1
ATOM 666 N N . VAL A 1 90 ? 9.579 0.895 -0.364 1.00 95.50 90 VAL A N 1
ATOM 667 C CA . VAL A 1 90 ? 10.807 0.106 -0.194 1.00 95.50 90 VAL A CA 1
ATOM 668 C C . VAL A 1 90 ? 10.812 -1.090 -1.147 1.00 95.50 90 VAL A C 1
ATOM 670 O O . VAL A 1 90 ? 11.784 -1.283 -1.878 1.00 95.50 90 VAL A O 1
ATOM 673 N N . LEU A 1 91 ? 9.722 -1.861 -1.214 1.00 95.44 91 LEU A N 1
ATOM 674 C CA . LEU A 1 91 ? 9.615 -2.978 -2.162 1.00 95.44 91 LEU A CA 1
ATOM 675 C C . LEU A 1 91 ? 9.597 -2.500 -3.622 1.00 95.44 91 LEU A C 1
ATOM 677 O O . LEU A 1 91 ? 10.195 -3.129 -4.497 1.00 95.44 91 LEU A O 1
ATOM 681 N N . GLY A 1 92 ? 8.982 -1.349 -3.881 1.00 94.94 92 GLY A N 1
ATOM 682 C CA . GLY A 1 92 ? 9.042 -0.664 -5.164 1.00 94.94 92 GLY A CA 1
ATOM 683 C C . GLY A 1 92 ? 10.460 -0.266 -5.570 1.00 94.94 92 GLY A C 1
ATOM 684 O O . GLY A 1 92 ? 10.875 -0.549 -6.692 1.00 94.94 92 GLY A O 1
ATOM 685 N N . THR A 1 93 ? 11.237 0.298 -4.641 1.00 94.56 93 THR A N 1
ATOM 686 C CA . THR A 1 93 ? 12.658 0.644 -4.828 1.00 94.56 93 THR A CA 1
ATOM 687 C C . THR A 1 93 ? 13.468 -0.585 -5.228 1.00 94.56 93 THR A C 1
ATOM 689 O O . THR A 1 93 ? 14.234 -0.532 -6.188 1.00 94.56 93 THR A O 1
ATOM 692 N N . ILE A 1 94 ? 13.267 -1.710 -4.533 1.00 93.62 94 ILE A N 1
ATOM 693 C CA . ILE A 1 94 ? 13.938 -2.976 -4.853 1.00 93.62 94 ILE A CA 1
ATOM 694 C C . ILE A 1 94 ? 13.591 -3.414 -6.281 1.00 93.62 94 ILE A C 1
ATOM 696 O O . ILE A 1 94 ? 14.486 -3.779 -7.041 1.00 93.62 94 ILE A O 1
ATOM 700 N N . GLY A 1 95 ? 12.319 -3.310 -6.679 1.00 92.94 95 GLY A N 1
ATOM 701 C CA . GLY A 1 95 ? 11.879 -3.593 -8.048 1.00 92.94 95 GLY A CA 1
ATOM 702 C C . GLY A 1 95 ? 12.520 -2.676 -9.096 1.00 92.94 95 GLY A C 1
ATOM 703 O O . GLY A 1 95 ? 12.996 -3.163 -10.119 1.00 92.94 95 GLY A O 1
ATOM 704 N N . LEU A 1 96 ? 12.598 -1.368 -8.833 1.00 93.38 96 LEU A N 1
ATOM 705 C CA . LEU A 1 96 ? 13.255 -0.400 -9.720 1.00 93.38 96 LEU A CA 1
ATOM 706 C C . LEU A 1 96 ? 14.740 -0.717 -9.912 1.00 93.38 96 LEU A C 1
ATOM 708 O O . LEU A 1 96 ? 15.246 -0.669 -11.033 1.00 93.38 96 LEU A O 1
ATOM 712 N N . THR A 1 97 ? 15.444 -1.067 -8.839 1.00 93.81 97 THR A N 1
ATOM 713 C CA . THR A 1 97 ? 16.860 -1.426 -8.928 1.00 93.81 97 THR A CA 1
ATOM 714 C C . THR A 1 97 ? 17.069 -2.762 -9.636 1.00 93.81 97 THR A C 1
ATOM 716 O O . THR A 1 97 ? 17.958 -2.861 -10.478 1.00 93.81 97 THR A O 1
ATOM 719 N N . ALA A 1 98 ? 16.243 -3.769 -9.348 1.00 93.19 98 ALA A N 1
ATOM 720 C CA . ALA A 1 98 ? 16.390 -5.104 -9.923 1.00 93.19 98 ALA A CA 1
ATOM 721 C C . ALA A 1 98 ? 15.992 -5.177 -11.408 1.00 93.19 98 ALA A C 1
ATOM 723 O O . ALA A 1 98 ? 16.652 -5.870 -12.175 1.00 93.19 98 ALA A O 1
ATOM 724 N N . ILE A 1 99 ? 14.928 -4.473 -11.812 1.00 92.12 99 ILE A N 1
ATOM 725 C CA . ILE A 1 99 ? 14.328 -4.596 -13.153 1.00 92.12 99 ILE A CA 1
ATOM 726 C C . ILE A 1 99 ? 14.753 -3.450 -14.071 1.00 92.12 99 ILE A C 1
ATOM 728 O O . ILE A 1 99 ? 15.074 -3.674 -15.232 1.00 92.12 99 ILE A O 1
ATOM 732 N N . ALA A 1 100 ? 14.752 -2.210 -13.573 1.00 90.06 100 ALA A N 1
ATOM 733 C CA . ALA A 1 100 ? 15.094 -1.036 -14.379 1.00 90.06 100 ALA A CA 1
ATOM 734 C C . ALA A 1 100 ? 16.582 -0.655 -14.282 1.00 90.06 100 ALA A C 1
ATOM 736 O O . ALA A 1 100 ? 16.980 0.380 -14.815 1.00 90.06 100 ALA A O 1
ATOM 737 N N . HIS A 1 101 ? 17.393 -1.460 -13.581 1.00 90.31 101 HIS A N 1
ATOM 738 C CA . HIS A 1 101 ? 18.826 -1.235 -13.348 1.00 90.31 101 HIS A CA 1
ATOM 739 C C . HIS A 1 101 ? 19.154 0.168 -12.806 1.00 90.31 101 HIS A C 1
ATOM 741 O O . HIS A 1 101 ? 20.241 0.710 -13.016 1.00 90.31 101 HIS A O 1
ATOM 747 N N . MET A 1 102 ? 18.205 0.774 -12.088 1.00 92.25 102 MET A N 1
ATOM 748 C CA . MET A 1 102 ? 18.375 2.093 -11.499 1.00 92.25 102 MET A CA 1
ATOM 749 C C . MET A 1 102 ? 19.236 1.985 -10.232 1.00 92.25 102 MET A C 1
ATOM 751 O O . MET A 1 102 ? 18.915 1.176 -9.355 1.00 92.25 102 MET A O 1
ATOM 755 N N . PRO A 1 103 ? 20.292 2.810 -10.070 1.00 95.19 103 PRO A N 1
ATOM 756 C CA . PRO A 1 103 ? 21.090 2.811 -8.848 1.00 95.19 103 PRO A CA 1
ATOM 757 C C . PRO A 1 103 ? 20.204 2.990 -7.615 1.00 95.19 103 PRO A C 1
ATOM 759 O O . PRO A 1 103 ? 19.360 3.887 -7.597 1.00 95.19 103 PRO A O 1
ATOM 762 N N . PHE A 1 104 ? 20.423 2.175 -6.582 1.00 91.75 104 PHE A N 1
ATOM 763 C CA . PHE A 1 104 ? 19.562 2.117 -5.395 1.00 91.75 104 PHE A CA 1
ATOM 764 C C . PHE A 1 104 ? 19.285 3.496 -4.779 1.00 91.75 104 PHE A C 1
ATOM 766 O O . PHE A 1 104 ? 18.135 3.850 -4.539 1.00 91.75 104 PHE A O 1
ATOM 773 N N . MET A 1 105 ? 20.322 4.327 -4.622 1.00 92.56 105 MET A N 1
ATOM 774 C CA . MET A 1 105 ? 20.167 5.688 -4.093 1.00 92.56 105 MET A CA 1
ATOM 775 C C . MET A 1 105 ? 19.280 6.572 -4.972 1.00 92.56 105 MET A C 1
ATOM 777 O O . MET A 1 105 ? 18.477 7.343 -4.455 1.00 92.56 105 MET A O 1
ATOM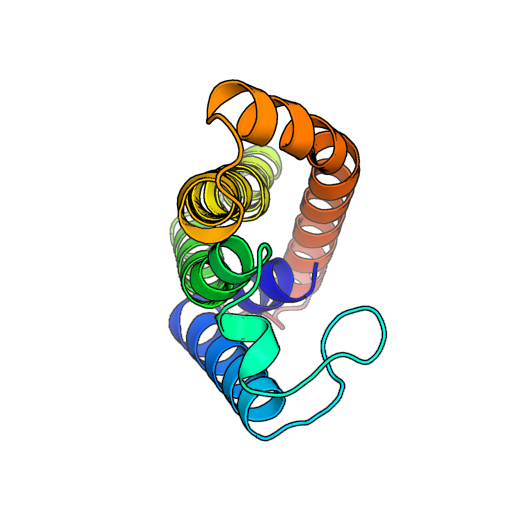 781 N N . LYS A 1 106 ? 19.380 6.451 -6.301 1.00 92.81 106 LYS A N 1
ATOM 782 C CA . LYS A 1 106 ? 18.511 7.200 -7.216 1.00 92.81 106 LYS A CA 1
ATOM 783 C C . LYS A 1 106 ? 17.069 6.700 -7.126 1.00 92.81 106 LYS A C 1
ATOM 785 O O . LYS A 1 106 ? 16.164 7.526 -7.097 1.00 92.81 106 LYS A O 1
ATOM 790 N N . ALA A 1 107 ? 16.862 5.384 -7.058 1.00 92.69 107 ALA A N 1
ATOM 791 C CA . ALA A 1 107 ? 15.534 4.790 -6.912 1.00 92.69 107 ALA A CA 1
ATOM 792 C C . ALA A 1 107 ? 14.860 5.244 -5.602 1.00 92.69 107 ALA A C 1
ATOM 794 O O . ALA A 1 107 ? 13.700 5.657 -5.604 1.00 92.69 107 ALA A O 1
ATOM 795 N N . LEU A 1 108 ? 15.617 5.286 -4.502 1.00 91.12 108 LEU A N 1
ATOM 796 C CA . LEU A 1 108 ? 15.135 5.788 -3.217 1.00 91.12 108 LEU A CA 1
ATOM 797 C C . LEU A 1 108 ? 14.729 7.267 -3.301 1.00 91.12 108 LEU A C 1
ATOM 799 O O . LEU A 1 108 ? 13.629 7.629 -2.893 1.00 91.12 108 LEU A O 1
ATOM 803 N N . ILE A 1 109 ? 15.584 8.115 -3.886 1.00 93.44 109 ILE A N 1
ATOM 804 C CA . ILE A 1 109 ? 15.295 9.547 -4.063 1.00 93.44 109 ILE A CA 1
ATOM 805 C C . ILE A 1 109 ? 14.063 9.750 -4.951 1.00 93.44 109 ILE A C 1
ATOM 807 O O . ILE A 1 109 ? 13.235 10.606 -4.647 1.00 93.44 109 ILE A O 1
ATOM 811 N N . SER A 1 110 ? 13.892 8.950 -6.010 1.00 90.81 110 SER A N 1
ATOM 812 C CA . SER A 1 110 ? 12.705 9.054 -6.868 1.00 90.81 110 SER A CA 1
ATOM 813 C C . SER A 1 110 ? 11.404 8.745 -6.128 1.00 90.81 110 SER A C 1
ATOM 815 O O . SER A 1 110 ? 10.384 9.365 -6.419 1.00 90.81 110 SER A O 1
ATOM 817 N N . ASN A 1 111 ? 11.443 7.868 -5.121 1.00 92.12 111 ASN A N 1
ATOM 818 C CA . ASN A 1 111 ? 10.266 7.543 -4.319 1.00 92.12 111 ASN A CA 1
ATOM 819 C C . ASN A 1 111 ? 9.863 8.645 -3.338 1.00 92.12 111 ASN A C 1
ATOM 821 O O . ASN A 1 111 ? 8.693 8.731 -2.970 1.00 92.12 111 ASN A O 1
ATOM 825 N N . LEU A 1 112 ? 10.773 9.557 -2.979 1.00 92.25 112 LEU A N 1
ATOM 826 C CA . LEU A 1 112 ? 10.441 10.685 -2.102 1.00 92.25 112 LEU A CA 1
ATOM 827 C C . LEU A 1 112 ? 9.346 11.587 -2.690 1.00 92.25 112 LEU A C 1
ATOM 829 O O . LEU A 1 112 ? 8.602 12.211 -1.936 1.00 92.25 112 LEU A O 1
ATOM 833 N N . VAL A 1 113 ? 9.201 11.620 -4.020 1.00 94.19 113 VAL A N 1
ATOM 834 C CA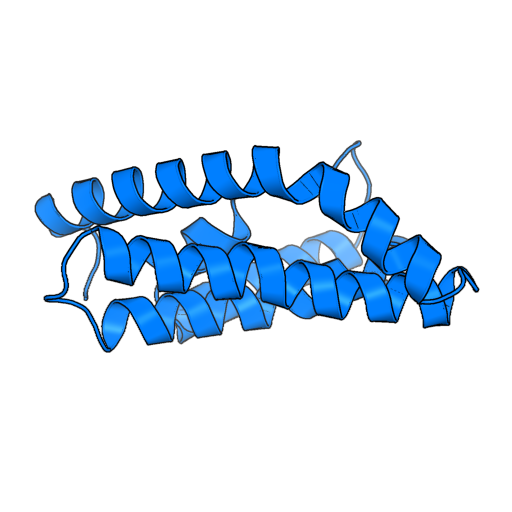 . VAL A 1 113 ? 8.125 12.355 -4.707 1.00 94.19 113 VAL A CA 1
ATOM 835 C C . VAL A 1 113 ? 6.736 11.805 -4.356 1.00 94.19 113 VAL A C 1
ATOM 837 O O . VAL A 1 113 ? 5.764 12.562 -4.360 1.00 94.19 113 VAL A O 1
ATOM 840 N N . PHE A 1 114 ? 6.615 10.518 -4.016 1.00 92.44 114 PHE A N 1
ATOM 841 C CA . PHE A 1 114 ? 5.332 9.901 -3.673 1.00 92.44 114 PHE A CA 1
ATOM 842 C C . PHE A 1 114 ? 4.904 10.176 -2.228 1.00 92.44 114 PHE A C 1
ATOM 844 O O . PHE A 1 114 ? 3.703 10.246 -1.959 1.00 92.44 114 PHE A O 1
ATOM 851 N N . ILE A 1 115 ? 5.855 10.440 -1.322 1.00 95.00 115 ILE A N 1
ATOM 852 C CA . ILE A 1 115 ? 5.597 10.597 0.118 1.00 95.00 115 ILE A CA 1
ATOM 853 C C . ILE A 1 115 ? 4.523 11.651 0.430 1.00 95.00 115 ILE A C 1
ATOM 855 O O . ILE A 1 115 ? 3.606 11.327 1.191 1.00 95.00 115 ILE A O 1
ATOM 859 N N . PRO A 1 116 ? 4.548 12.886 -0.116 1.00 96.50 116 PRO A N 1
ATOM 860 C CA . PRO A 1 116 ? 3.527 13.883 0.211 1.00 96.50 116 PRO A CA 1
ATOM 861 C C . PRO A 1 116 ? 2.121 13.421 -0.189 1.00 96.50 116 PRO A C 1
ATOM 863 O O . PRO A 1 116 ? 1.185 13.479 0.610 1.00 96.50 116 PRO A O 1
ATOM 866 N N . GLY A 1 117 ? 1.981 12.894 -1.409 1.00 96.62 117 GLY A N 1
ATOM 867 C CA . GLY A 1 117 ? 0.704 12.402 -1.920 1.00 96.62 117 GLY A CA 1
ATOM 868 C C . GLY A 1 117 ? 0.202 11.185 -1.148 1.00 96.62 117 GLY A C 1
ATOM 869 O O . GLY A 1 117 ? -0.975 11.108 -0.800 1.00 96.62 117 GLY A O 1
ATOM 870 N N . ASP A 1 118 ? 1.085 10.247 -0.830 1.00 96.62 118 ASP A N 1
ATOM 871 C CA . ASP A 1 118 ? 0.728 9.025 -0.118 1.00 96.62 118 ASP A CA 1
ATOM 872 C C . ASP A 1 118 ? 0.442 9.263 1.367 1.00 96.62 118 ASP A C 1
ATOM 874 O O . ASP A 1 118 ? -0.424 8.599 1.940 1.00 96.62 118 ASP A O 1
ATOM 878 N N . THR A 1 119 ? 1.041 10.297 1.960 1.00 97.56 119 THR A N 1
ATOM 879 C CA . THR A 1 119 ? 0.679 10.781 3.299 1.00 97.56 119 THR A CA 1
ATOM 880 C C . THR A 1 119 ? -0.755 11.305 3.326 1.00 97.56 119 THR A C 1
ATOM 882 O O . THR A 1 119 ? -1.535 10.924 4.200 1.00 97.56 119 THR A O 1
ATOM 885 N N . ILE A 1 120 ? -1.146 12.113 2.334 1.00 98.12 120 ILE A N 1
ATOM 886 C CA . ILE A 1 120 ? -2.531 12.592 2.198 1.00 98.12 120 ILE A CA 1
ATOM 887 C C . ILE A 1 120 ? -3.489 11.407 2.023 1.00 98.12 120 ILE A C 1
ATOM 889 O O . ILE A 1 120 ? -4.528 11.341 2.680 1.00 98.12 120 ILE A O 1
ATOM 893 N N . LYS A 1 121 ? -3.127 10.420 1.195 1.00 97.56 121 LYS A N 1
ATOM 894 C CA . LYS A 1 121 ? -3.923 9.194 1.022 1.00 97.56 121 LYS A CA 1
ATOM 895 C C . LYS A 1 121 ? -4.074 8.427 2.341 1.00 97.56 121 LYS A C 1
ATOM 897 O O . LYS A 1 121 ? -5.181 8.001 2.662 1.00 97.56 121 LYS A O 1
ATOM 902 N N . ALA A 1 122 ? -3.004 8.257 3.113 1.00 98.06 122 ALA A N 1
ATOM 903 C CA . ALA A 1 122 ? -3.053 7.572 4.403 1.00 98.06 122 ALA A CA 1
ATOM 904 C C . ALA A 1 122 ? -3.985 8.289 5.396 1.00 98.06 122 ALA A C 1
ATOM 906 O O . ALA A 1 122 ? -4.823 7.639 6.024 1.00 98.06 122 ALA A O 1
ATOM 907 N N . LEU A 1 123 ? -3.916 9.625 5.466 1.00 98.00 123 LEU A N 1
ATOM 908 C CA . LEU A 1 123 ? -4.834 10.444 6.267 1.00 98.00 123 LEU A CA 1
ATOM 909 C C . LEU A 1 123 ? -6.295 10.193 5.880 1.00 98.00 123 LEU A C 1
ATOM 911 O O . LEU A 1 123 ? -7.124 9.895 6.740 1.00 98.00 123 LEU A O 1
ATOM 915 N N . VAL A 1 124 ? -6.602 10.248 4.582 1.00 98.31 124 VAL A N 1
ATOM 916 C CA . VAL A 1 124 ? -7.957 10.004 4.071 1.00 98.31 124 VAL A CA 1
ATOM 917 C C . VAL A 1 124 ? -8.433 8.583 4.398 1.00 98.31 124 VAL A C 1
ATOM 919 O O . VAL A 1 124 ? -9.574 8.416 4.827 1.00 98.31 124 VAL A O 1
ATOM 922 N N . VAL A 1 125 ? -7.576 7.560 4.274 1.00 98.06 125 VAL A N 1
ATOM 923 C CA . VAL A 1 125 ? -7.930 6.178 4.657 1.00 98.06 125 VAL A CA 1
ATOM 924 C C . VAL A 1 125 ? -8.334 6.086 6.116 1.00 98.06 125 VAL A C 1
ATOM 926 O O . VAL A 1 125 ? -9.365 5.486 6.408 1.00 98.06 125 VAL A O 1
ATOM 929 N N . VAL A 1 126 ? -7.558 6.666 7.031 1.00 97.12 126 VAL A N 1
ATOM 930 C CA . VAL A 1 126 ? -7.856 6.566 8.467 1.00 97.12 126 VAL A CA 1
ATOM 931 C C . VAL A 1 126 ? -9.146 7.298 8.818 1.00 97.12 126 VAL A C 1
ATOM 933 O O . VAL A 1 126 ? -9.948 6.786 9.599 1.00 97.12 126 VAL A O 1
ATOM 936 N N . LEU A 1 127 ? -9.398 8.459 8.207 1.00 96.75 127 LEU A N 1
ATOM 937 C CA . LEU A 1 127 ? -10.660 9.180 8.385 1.00 96.75 127 LEU A CA 1
ATOM 938 C C . LEU A 1 127 ? -11.861 8.338 7.929 1.00 96.75 127 LEU A C 1
ATOM 940 O O . LEU A 1 127 ? -12.844 8.223 8.667 1.00 96.75 127 LEU A O 1
ATOM 944 N N . ILE A 1 128 ? -11.765 7.701 6.757 1.00 96.81 128 ILE A N 1
ATOM 945 C CA . ILE A 1 128 ? -12.805 6.805 6.231 1.00 96.81 128 ILE A CA 1
ATOM 946 C C . ILE A 1 128 ? -12.978 5.584 7.142 1.00 96.81 128 ILE A C 1
ATOM 948 O O . ILE A 1 128 ? -14.095 5.291 7.564 1.00 96.81 128 ILE A O 1
ATOM 952 N N . TYR A 1 129 ? -11.885 4.905 7.497 1.00 95.50 129 TYR A N 1
ATOM 953 C CA . TYR A 1 129 ? -11.890 3.732 8.372 1.00 95.50 129 TYR A CA 1
ATOM 954 C C . TYR A 1 129 ? -12.590 4.028 9.701 1.00 95.50 129 TYR A C 1
ATOM 956 O O . TYR A 1 129 ? -13.521 3.320 10.082 1.00 95.50 129 TYR A O 1
ATOM 964 N N . ARG A 1 130 ? -12.227 5.127 10.371 1.00 94.31 130 ARG A N 1
ATOM 965 C CA . ARG A 1 130 ? -12.862 5.535 11.631 1.00 94.31 130 ARG A CA 1
ATOM 966 C C . ARG A 1 130 ? -14.336 5.859 11.471 1.00 94.31 130 ARG A C 1
ATOM 968 O O . ARG A 1 130 ? -15.125 5.536 12.359 1.00 94.31 130 ARG A O 1
ATOM 975 N N . ARG A 1 131 ? -14.723 6.511 10.371 1.00 94.81 131 ARG A N 1
ATOM 976 C CA . ARG A 1 131 ? -16.132 6.816 10.104 1.00 94.81 131 ARG A CA 1
ATOM 977 C C . ARG A 1 131 ? -16.943 5.534 9.933 1.00 94.81 131 ARG A C 1
ATOM 979 O O . ARG A 1 131 ? -17.985 5.413 10.567 1.00 94.81 131 ARG A O 1
ATOM 986 N N . LEU A 1 132 ? -16.443 4.575 9.154 1.00 94.00 132 LEU A N 1
ATOM 987 C CA . LEU A 1 132 ? -17.103 3.285 8.931 1.00 94.00 132 LEU A CA 1
ATOM 988 C C . LEU A 1 132 ? -17.138 2.422 10.196 1.00 94.00 132 LEU A C 1
ATOM 990 O O . LEU A 1 132 ? -18.149 1.784 10.481 1.00 94.00 132 LEU A O 1
ATOM 994 N N . LYS A 1 133 ? -16.073 2.462 10.999 1.00 90.69 133 LYS A N 1
ATOM 995 C CA . LYS A 1 133 ? -16.018 1.800 12.302 1.00 90.69 133 LYS A CA 1
ATOM 996 C C . LYS A 1 133 ? -17.076 2.336 13.265 1.00 90.69 133 LYS A C 1
ATOM 998 O O . LYS A 1 133 ? -17.755 1.553 13.914 1.00 90.69 133 LYS A O 1
ATOM 1003 N N . LYS A 1 134 ? -17.276 3.659 13.319 1.00 90.38 134 LYS A N 1
ATOM 1004 C CA . LYS A 1 134 ? -18.357 4.276 14.113 1.00 90.38 134 LYS A CA 1
ATOM 1005 C C . LYS A 1 134 ? -19.760 3.868 13.650 1.00 90.38 134 LYS A C 1
ATOM 1007 O O . LYS A 1 134 ? -20.691 3.942 14.439 1.00 90.38 134 LYS A O 1
ATOM 1012 N N . MET A 1 135 ? -19.913 3.475 12.386 1.00 92.31 135 MET A N 1
ATOM 1013 C CA . MET A 1 135 ? -21.175 3.002 11.807 1.00 92.31 135 MET A CA 1
ATOM 1014 C C . MET A 1 135 ? -21.364 1.481 11.942 1.00 92.31 135 MET A C 1
ATOM 1016 O O . MET A 1 135 ? -22.307 0.949 11.368 1.00 92.31 135 MET A O 1
ATOM 1020 N N . ASN A 1 136 ? -20.478 0.776 12.660 1.00 85.94 136 ASN A N 1
ATOM 1021 C CA . ASN A 1 136 ? -20.475 -0.687 12.806 1.00 85.94 136 ASN A CA 1
ATOM 1022 C C . ASN A 1 136 ? -20.410 -1.463 11.474 1.00 85.94 136 ASN A C 1
ATOM 1024 O O . ASN A 1 136 ? -20.841 -2.607 11.400 1.00 85.94 136 ASN A O 1
ATOM 1028 N N . ILE A 1 137 ? -19.853 -0.855 10.420 1.00 85.75 137 ILE A N 1
ATOM 1029 C CA . ILE A 1 137 ? -19.669 -1.512 9.112 1.00 85.75 137 ILE A CA 1
ATOM 1030 C C . ILE A 1 137 ? -18.395 -2.369 9.103 1.00 85.75 137 ILE A C 1
ATOM 1032 O O . ILE A 1 137 ? -18.312 -3.365 8.389 1.00 85.75 137 ILE A O 1
ATOM 1036 N N . VAL A 1 138 ? -17.388 -1.973 9.885 1.00 82.44 138 VAL A N 1
ATOM 1037 C CA . VAL A 1 138 ? -16.106 -2.677 9.977 1.00 82.44 138 VAL A CA 1
ATOM 1038 C C . VAL A 1 138 ? -16.070 -3.481 11.270 1.00 82.44 138 VAL A C 1
ATOM 1040 O O . VAL A 1 138 ? -16.095 -2.906 12.358 1.00 82.44 138 VAL A O 1
ATOM 1043 N N . GLU A 1 139 ? -15.985 -4.803 11.145 1.00 62.16 139 GLU A N 1
ATOM 1044 C CA . GLU A 1 139 ? -15.727 -5.711 12.263 1.00 62.16 139 GLU A CA 1
ATOM 1045 C C . GLU A 1 139 ? -14.253 -5.568 12.669 1.00 62.16 139 GLU A C 1
ATOM 1047 O O . GLU A 1 139 ? -13.356 -6.057 11.976 1.00 62.16 139 GLU A O 1
ATOM 1052 N N . ALA A 1 140 ? -13.997 -4.830 13.752 1.00 55.50 140 ALA A N 1
ATOM 1053 C CA . ALA A 1 140 ? -12.654 -4.668 14.306 1.00 55.50 140 ALA A CA 1
ATOM 1054 C C . ALA A 1 140 ? -12.118 -5.990 14.883 1.00 55.50 140 ALA A C 1
ATOM 1056 O O . ALA A 1 140 ? -12.870 -6.703 15.580 1.00 55.50 140 ALA A O 1
#

Foldseek 3Di:
DLLLLLLLFVAQPRSLVVLVVVLVCQQVFQLPDPPRHGHPVCCQDLQVLLSVLRSVLSNQLRHQCVVQVVDDLVSNLVSSLCSVQVSSLVSSLVSNCVRVVDPSVVSNVVSVVCNVVSSVVSNVSSVVSVVCVVVVSGDD

InterPro domains:
  IPR003784 BioY protein [PF02632] (1-134)
  IPR003784 BioY protein [PIRSF016661] (1-134)
  IPR003784 BioY protein [PTHR34295] (1-135)

Nearest PDB structures (foldseek):
  4dve-assembly1_A  TM=9.714E-01  e=1.669E-09  Lactococcus cremoris subsp. cremoris MG1363

Organism: NCBI:txid1423799

Secondary structure (DSSP, 8-state):
-HHHHHHHHHHHHHHHHHHHHHHHHHHTT---BTTTB-SGGGGSSTTHHHHHHHHHHHHHHHHHHHHTTT--HHHHHHHHHIIIIIIHHHHHHHHHHHHS---HHHHHHHHTTHHHHHHHHHHHHHHHHHHHHHTT-S--